Protein AF-A0A431PDL5-F1 (afdb_monomer_lite)

Foldseek 3Di:
DDPPPPPPVPQPPFDAPVPDDPQFAQAAPDDPPDDRRGGSGHGDPPPDNHRPVSVVVVVVVVVVD

Radius of gyration: 14.24 Å; chains: 1; bounding box: 47×23×34 Å

Structure (mmCIF, N/CA/C/O backbone):
data_AF-A0A431PDL5-F1
#
_entry.id   AF-A0A431PDL5-F1
#
loop_
_atom_site.group_PDB
_atom_site.id
_atom_site.type_symbol
_atom_site.label_atom_id
_atom_site.label_alt_id
_atom_site.label_comp_id
_atom_site.label_asym_id
_atom_site.label_entity_id
_atom_site.label_seq_id
_atom_site.pdbx_PDB_ins_code
_atom_site.Cartn_x
_atom_site.Cartn_y
_atom_site.Cartn_z
_atom_site.occupancy
_atom_site.B_iso_or_equiv
_atom_site.auth_seq_id
_atom_site.auth_comp_id
_atom_site.auth_asym_id
_atom_site.auth_atom_id
_atom_site.pdbx_PDB_model_num
ATOM 1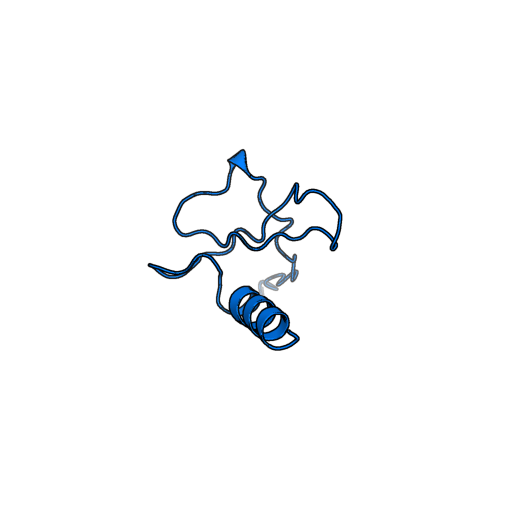 N N . MET A 1 1 ? -29.104 7.784 -25.732 1.00 43.41 1 MET A N 1
ATOM 2 C CA . MET A 1 1 ? -28.215 8.573 -24.852 1.00 43.41 1 MET A CA 1
ATOM 3 C C . MET A 1 1 ? -27.171 7.621 -24.287 1.00 43.41 1 MET A C 1
ATOM 5 O O . MET A 1 1 ? -27.488 6.855 -23.390 1.00 43.41 1 MET A O 1
ATOM 9 N N . LEU A 1 2 ? -25.983 7.560 -24.894 1.00 44.84 2 LEU A N 1
ATOM 10 C CA . LEU A 1 2 ? -24.896 6.685 -24.443 1.00 44.84 2 LEU A CA 1
ATOM 11 C C . LEU A 1 2 ? -24.180 7.378 -23.280 1.00 44.84 2 LEU A C 1
ATOM 13 O O . LEU A 1 2 ? -23.567 8.426 -23.471 1.00 44.84 2 LEU A O 1
ATOM 17 N N . ALA A 1 3 ? -24.299 6.824 -22.074 1.00 51.19 3 ALA A N 1
ATOM 18 C CA . ALA A 1 3 ? -23.525 7.268 -20.926 1.00 51.19 3 ALA A CA 1
ATOM 19 C C . ALA A 1 3 ? -22.053 6.917 -21.180 1.00 51.19 3 ALA A C 1
ATOM 21 O O . ALA A 1 3 ? -21.656 5.756 -21.109 1.00 51.19 3 ALA A O 1
ATOM 22 N N . VAL A 1 4 ? -21.249 7.923 -21.523 1.00 49.44 4 VAL A N 1
ATOM 23 C CA . VAL A 1 4 ? -19.792 7.803 -21.534 1.00 49.44 4 VAL A CA 1
ATOM 24 C C . VAL A 1 4 ? -19.371 7.646 -20.077 1.00 49.44 4 VAL A C 1
ATOM 26 O O . VAL A 1 4 ? -19.247 8.629 -19.346 1.00 49.44 4 VAL A O 1
ATOM 29 N N . SER A 1 5 ? -19.212 6.396 -19.637 1.00 44.47 5 SER A N 1
ATOM 30 C CA . SER A 1 5 ? -18.544 6.067 -18.382 1.00 44.47 5 SER A CA 1
ATOM 31 C C . SER A 1 5 ? -17.148 6.657 -18.454 1.00 44.47 5 SER A C 1
ATOM 33 O O . SER A 1 5 ? -16.256 6.125 -19.115 1.00 44.47 5 SER A O 1
ATOM 35 N N . ALA A 1 6 ? -16.980 7.808 -17.812 1.00 46.44 6 ALA A N 1
ATOM 36 C CA . ALA A 1 6 ? -15.699 8.438 -17.602 1.00 46.44 6 ALA A CA 1
ATOM 37 C C . ALA A 1 6 ? -14.859 7.495 -16.733 1.00 46.44 6 ALA A C 1
ATOM 39 O O . ALA A 1 6 ? -14.794 7.640 -15.513 1.00 46.44 6 ALA A O 1
ATOM 40 N N . HIS A 1 7 ? -14.180 6.537 -17.364 1.00 43.03 7 HIS A N 1
ATOM 41 C CA . HIS A 1 7 ? -13.011 5.874 -16.804 1.00 43.03 7 HIS A CA 1
ATOM 42 C C . HIS A 1 7 ? -11.880 6.898 -16.782 1.00 43.03 7 HIS A C 1
ATOM 44 O O . HIS A 1 7 ? -10.853 6.767 -17.444 1.00 43.03 7 HIS A O 1
ATOM 50 N N . VAL A 1 8 ? -12.078 7.964 -16.005 1.00 43.44 8 VAL A N 1
ATOM 51 C CA . VAL A 1 8 ? -10.958 8.691 -15.456 1.00 43.44 8 VAL A CA 1
ATOM 52 C C . VAL A 1 8 ? -10.207 7.635 -14.665 1.00 43.44 8 VAL A C 1
ATOM 54 O O . VAL A 1 8 ? -10.642 7.223 -13.590 1.00 43.44 8 VAL A O 1
A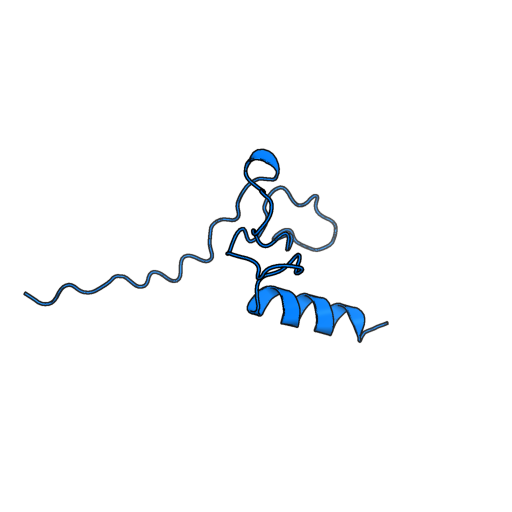TOM 57 N N . SER A 1 9 ? -9.090 7.189 -15.231 1.00 43.22 9 SER A N 1
ATOM 58 C CA . SER A 1 9 ? -8.039 6.445 -14.553 1.00 43.22 9 SER A CA 1
ATOM 59 C C . SER A 1 9 ? -7.420 7.378 -13.503 1.00 43.22 9 SER A C 1
ATOM 61 O O . SER A 1 9 ? -6.271 7.806 -13.578 1.00 43.22 9 SER A O 1
ATOM 63 N N . ARG A 1 10 ? -8.244 7.800 -12.535 1.00 47.62 10 ARG A N 1
ATOM 64 C CA . ARG A 1 10 ? -7.839 8.417 -11.283 1.00 47.62 10 ARG A CA 1
ATOM 65 C C . ARG A 1 10 ? -7.108 7.272 -10.616 1.00 47.62 10 ARG A C 1
ATOM 67 O O . ARG A 1 10 ? -7.742 6.437 -9.975 1.00 47.62 10 ARG A O 1
ATOM 74 N N . ARG A 1 11 ? -5.780 7.208 -10.784 1.00 51.19 11 ARG A N 1
ATOM 75 C CA . ARG A 1 11 ? -4.935 6.534 -9.792 1.00 51.19 11 ARG A CA 1
ATOM 76 C C . ARG A 1 11 ? -5.524 6.973 -8.454 1.00 51.19 11 ARG A C 1
ATOM 78 O O . ARG A 1 11 ? -5.639 8.192 -8.264 1.00 51.19 11 ARG A O 1
ATOM 85 N N . PRO A 1 12 ? -6.032 6.049 -7.618 1.00 53.50 12 PRO A N 1
ATOM 86 C CA . PRO A 1 12 ? -6.676 6.446 -6.381 1.00 53.50 12 PRO A CA 1
ATOM 87 C C . PRO A 1 12 ? -5.702 7.395 -5.699 1.00 53.50 12 PRO A C 1
ATOM 89 O O . PRO A 1 12 ? -4.503 7.110 -5.6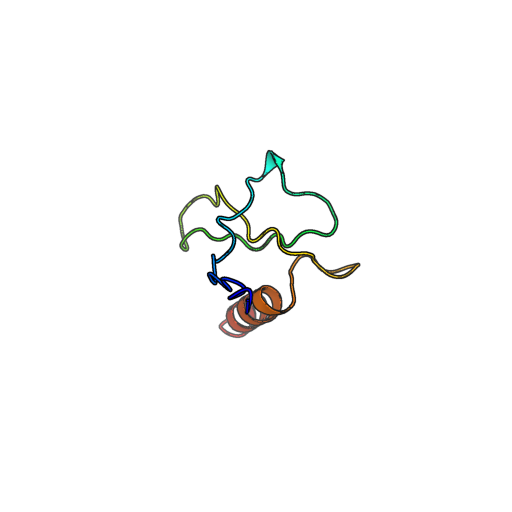58 1.00 53.50 12 PRO A O 1
ATOM 92 N N . LEU A 1 13 ? -6.194 8.546 -5.234 1.00 65.00 13 LEU A N 1
ATOM 93 C CA . LEU A 1 13 ? -5.403 9.623 -4.616 1.00 65.00 13 LEU A CA 1
ATOM 94 C C . LEU A 1 13 ? -4.619 9.166 -3.371 1.00 65.00 13 LEU A C 1
ATOM 96 O O . LEU A 1 13 ? -4.038 9.982 -2.665 1.00 65.00 13 LEU A O 1
ATOM 100 N N . GLY A 1 14 ? -4.587 7.863 -3.118 1.00 76.69 14 GLY A N 1
ATOM 101 C CA . GLY A 1 14 ? -4.121 7.202 -1.940 1.00 76.69 14 GLY A CA 1
ATOM 102 C C . GLY A 1 14 ? -5.056 7.468 -0.777 1.00 76.69 14 GLY A C 1
ATOM 103 O O . GLY A 1 14 ? -5.626 8.548 -0.630 1.00 76.69 14 GLY A O 1
ATOM 104 N N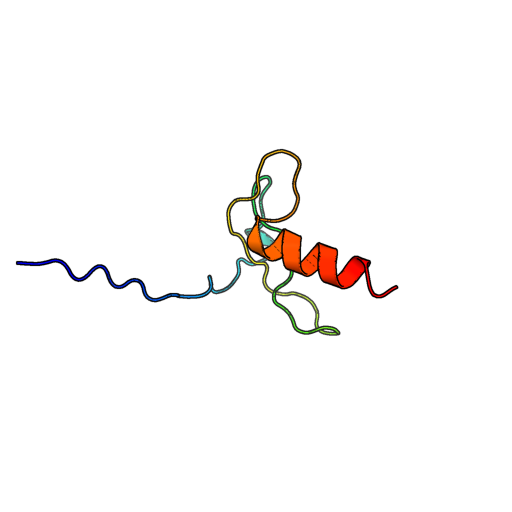 . ILE A 1 15 ? -5.198 6.477 0.084 1.00 84.50 15 ILE A N 1
ATOM 105 C CA . ILE A 1 15 ? -5.836 6.660 1.378 1.00 84.50 15 ILE A CA 1
ATOM 106 C C . ILE A 1 15 ? -4.779 7.016 2.418 1.00 84.50 15 ILE A C 1
ATOM 108 O O . ILE A 1 15 ? -3.623 6.598 2.330 1.00 84.50 15 ILE A O 1
ATOM 112 N N . SER A 1 16 ? -5.170 7.807 3.411 1.00 86.38 16 SER A N 1
ATOM 113 C CA . SER A 1 16 ? -4.300 8.108 4.549 1.00 86.38 16 SER A CA 1
ATOM 114 C C . SER A 1 16 ? -4.124 6.878 5.447 1.00 86.38 16 SER A C 1
ATOM 116 O O 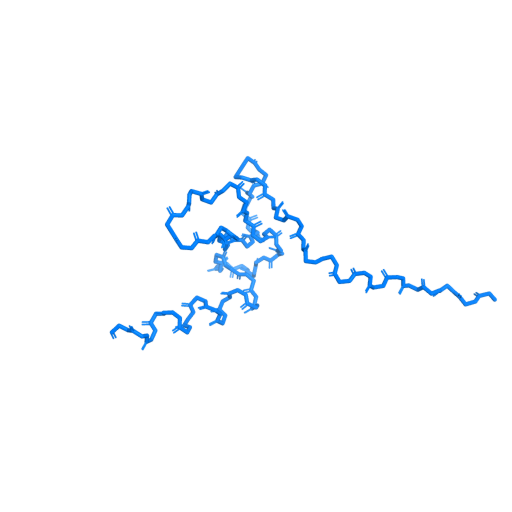. SER A 1 16 ? -4.962 5.973 5.440 1.00 86.38 16 SER A O 1
ATOM 118 N N . PHE A 1 17 ? -3.085 6.872 6.289 1.00 83.50 17 PHE A N 1
ATOM 119 C CA . PHE A 1 17 ? -2.886 5.812 7.288 1.00 83.50 17 PHE A CA 1
ATOM 120 C C . PHE A 1 17 ? -4.115 5.615 8.194 1.00 83.50 17 PHE A C 1
ATOM 122 O O . PHE A 1 17 ? -4.483 4.487 8.503 1.00 83.50 17 PHE A O 1
ATOM 129 N N . LYS A 1 18 ? -4.805 6.704 8.564 1.00 84.75 18 LYS A N 1
ATOM 130 C CA . LYS A 1 18 ? -6.012 6.659 9.411 1.00 84.75 18 LYS A CA 1
ATOM 131 C C . LYS A 1 18 ? -7.168 5.891 8.758 1.00 84.75 18 LYS A C 1
ATOM 133 O O . LYS A 1 18 ? -7.992 5.307 9.457 1.00 84.75 18 LYS A O 1
ATOM 138 N N . SER A 1 19 ? -7.223 5.884 7.429 1.00 83.69 19 SER A N 1
ATOM 139 C CA . SER A 1 19 ? -8.248 5.192 6.639 1.00 83.69 19 SER A CA 1
ATOM 140 C C . SER A 1 19 ? -7.835 3.770 6.240 1.00 83.69 19 SER A C 1
ATOM 142 O O . SER A 1 19 ? -8.653 3.026 5.705 1.00 83.69 19 SER A O 1
ATOM 144 N N . LEU A 1 20 ? -6.582 3.374 6.489 1.00 84.69 20 LEU A N 1
ATOM 145 C CA . LEU A 1 20 ? -6.033 2.079 6.101 1.00 84.69 20 LEU A CA 1
ATOM 146 C C . LEU A 1 20 ? -6.550 0.974 7.038 1.00 84.69 20 LEU A C 1
ATOM 148 O O . LEU A 1 20 ? -6.107 0.834 8.178 1.00 84.69 20 LEU A O 1
ATOM 152 N N . ARG A 1 21 ? -7.511 0.178 6.561 1.00 84.75 21 ARG A N 1
ATOM 153 C CA . ARG A 1 21 ? -8.125 -0.940 7.301 1.00 84.75 21 ARG A CA 1
ATOM 154 C C . ARG A 1 21 ? -7.572 -2.302 6.856 1.00 84.75 21 ARG A C 1
ATOM 156 O O . ARG A 1 21 ? -6.812 -2.404 5.892 1.00 84.75 21 ARG A O 1
ATOM 163 N N . LYS A 1 22 ? -7.931 -3.371 7.585 1.00 83.81 22 LYS A N 1
ATOM 164 C CA . LYS A 1 22 ? -7.689 -4.756 7.132 1.00 83.81 22 LYS A CA 1
ATOM 165 C C . LYS A 1 22 ? -8.428 -4.989 5.808 1.00 83.81 22 LYS A C 1
ATOM 167 O O . LYS A 1 22 ? -9.525 -4.478 5.636 1.00 83.81 22 LYS A O 1
ATOM 172 N N . GLY A 1 23 ? -7.812 -5.746 4.901 1.00 86.62 23 GLY A N 1
ATOM 173 C CA . GLY A 1 23 ? -8.356 -5.989 3.561 1.00 86.62 23 GLY A CA 1
ATOM 174 C C . GLY A 1 23 ? -8.071 -4.882 2.543 1.00 86.62 23 GLY A C 1
ATOM 175 O O . GLY A 1 23 ? -8.526 -4.992 1.415 1.00 86.62 23 GLY A O 1
ATOM 176 N N . LEU A 1 24 ? -7.306 -3.839 2.895 1.00 90.12 24 LEU A N 1
ATOM 177 C CA . LEU A 1 24 ? -6.872 -2.799 1.955 1.00 90.12 24 LEU A CA 1
ATOM 178 C C . LEU A 1 24 ? -5.365 -2.858 1.690 1.00 90.12 24 LEU A C 1
ATOM 180 O O . LEU A 1 24 ? -4.567 -3.224 2.556 1.00 90.12 24 LEU A O 1
ATOM 184 N N . CYS A 1 25 ? -4.986 -2.448 0.484 1.00 90.81 25 CYS A N 1
ATOM 185 C CA . CYS A 1 25 ? -3.629 -2.427 -0.023 1.00 90.81 25 CYS A CA 1
ATOM 186 C C . CYS A 1 25 ? -2.797 -1.383 0.719 1.00 90.81 25 CYS A C 1
ATOM 188 O O . CYS A 1 25 ? -3.015 -0.172 0.614 1.00 90.81 25 CYS A O 1
ATOM 190 N N . 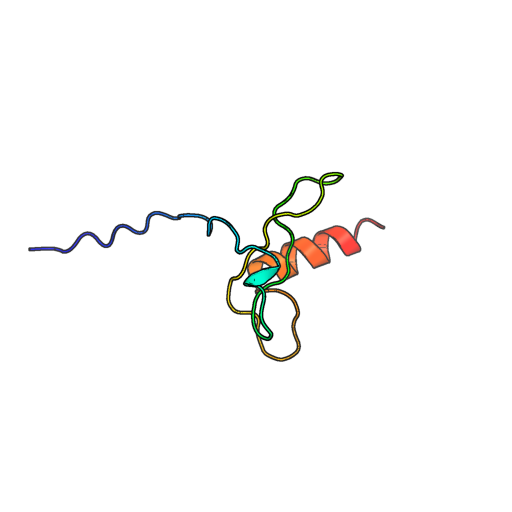LYS A 1 26 ? -1.783 -1.875 1.426 1.00 89.81 26 LYS A N 1
ATOM 191 C CA . LYS A 1 26 ? -0.865 -1.098 2.263 1.00 89.81 26 LYS A CA 1
ATOM 192 C C . LYS A 1 26 ? 0.367 -0.617 1.505 1.00 89.81 26 LYS A C 1
ATOM 194 O O . LYS A 1 26 ? 1.375 -0.289 2.123 1.00 89.81 26 LYS A O 1
ATOM 199 N N . PHE A 1 27 ? 0.332 -0.624 0.175 1.00 87.94 27 PHE A N 1
ATOM 200 C CA . PHE A 1 27 ? 1.475 -0.202 -0.621 1.00 87.94 27 PHE A CA 1
ATOM 201 C C . PHE A 1 27 ? 1.655 1.321 -0.506 1.00 87.94 27 PHE A C 1
ATOM 203 O O . PHE A 1 27 ? 0.713 2.052 -0.832 1.00 87.94 27 PHE A O 1
ATOM 210 N N . PRO A 1 28 ? 2.812 1.814 -0.029 1.00 86.81 28 PRO A N 1
ATOM 211 C CA . PRO A 1 28 ? 3.058 3.244 0.110 1.00 86.81 28 PRO A CA 1
ATOM 212 C C . PRO A 1 28 ? 3.194 3.894 -1.271 1.00 86.81 28 PRO A C 1
ATOM 214 O O . PRO A 1 28 ? 3.914 3.391 -2.131 1.00 86.81 28 PRO A O 1
ATOM 217 N N . LEU A 1 29 ? 2.511 5.020 -1.482 1.00 81.00 29 LEU A N 1
ATOM 218 C CA . LEU A 1 29 ? 2.587 5.782 -2.737 1.00 81.00 29 LEU A CA 1
ATOM 219 C C . LEU A 1 29 ? 3.653 6.888 -2.713 1.00 81.00 29 LEU A C 1
ATOM 221 O O . LEU A 1 29 ? 3.833 7.569 -3.720 1.00 81.00 29 LEU A O 1
ATOM 225 N N . ALA A 1 30 ? 4.345 7.083 -1.589 1.00 72.75 30 ALA A N 1
ATOM 226 C CA . ALA A 1 30 ? 5.445 8.038 -1.512 1.00 72.75 30 ALA A CA 1
ATOM 227 C C . ALA A 1 30 ? 6.662 7.588 -2.330 1.00 72.75 30 ALA A C 1
ATOM 229 O O . ALA A 1 30 ? 6.895 6.394 -2.552 1.00 72.75 30 ALA A O 1
ATOM 230 N N . ALA A 1 31 ? 7.445 8.576 -2.766 1.00 63.91 31 ALA A N 1
ATOM 231 C CA . ALA A 1 31 ? 8.764 8.345 -3.332 1.00 63.91 31 ALA A CA 1
ATOM 232 C C . ALA A 1 31 ? 9.698 7.717 -2.280 1.00 63.91 31 ALA A C 1
ATOM 234 O O . ALA A 1 31 ? 9.514 7.892 -1.075 1.00 63.91 31 ALA A O 1
ATOM 235 N N . MET A 1 32 ? 10.696 6.956 -2.736 1.00 53.88 32 MET A N 1
ATOM 236 C CA . MET A 1 32 ? 11.679 6.340 -1.839 1.00 53.88 32 MET A CA 1
ATOM 237 C C . MET A 1 32 ? 12.409 7.430 -1.041 1.00 53.88 32 MET A C 1
ATOM 239 O O . MET A 1 32 ? 12.994 8.323 -1.644 1.00 53.88 32 MET A O 1
ATOM 243 N N . GLY A 1 33 ? 12.380 7.344 0.291 1.00 53.12 33 GLY A N 1
ATOM 244 C CA . GLY A 1 33 ? 13.009 8.318 1.196 1.00 53.12 33 GLY A CA 1
ATOM 245 C C . GLY A 1 33 ? 12.047 9.332 1.820 1.00 53.12 33 GLY A C 1
ATOM 246 O O . GLY A 1 33 ? 12.418 9.990 2.785 1.00 53.12 33 GLY A O 1
ATOM 247 N N . GLU A 1 34 ? 10.804 9.404 1.342 1.00 55.16 34 GLU A N 1
ATOM 248 C CA . GLU A 1 34 ? 9.757 10.238 1.937 1.00 55.16 34 GLU A CA 1
ATOM 249 C C . GLU A 1 34 ? 8.842 9.410 2.846 1.00 55.16 34 GLU A C 1
ATOM 251 O O . GLU A 1 34 ? 8.544 8.239 2.580 1.00 55.16 34 GLU A O 1
ATOM 256 N N . SER A 1 35 ? 8.349 10.018 3.927 1.00 58.25 35 SER A N 1
ATOM 257 C CA . SER A 1 35 ? 7.350 9.373 4.779 1.00 58.25 35 SER A CA 1
ATOM 258 C C . SER A 1 35 ? 6.048 9.200 3.994 1.00 58.25 35 SER A C 1
ATOM 260 O O . SER A 1 35 ? 5.447 10.155 3.502 1.00 58.25 35 SER A O 1
ATOM 262 N N . ALA A 1 36 ? 5.596 7.950 3.862 1.00 65.50 36 ALA A N 1
ATOM 263 C CA . ALA A 1 36 ? 4.373 7.634 3.141 1.00 65.50 36 ALA A CA 1
ATOM 264 C C . ALA A 1 36 ? 3.141 8.174 3.872 1.00 65.50 36 ALA A C 1
ATOM 266 O O . ALA A 1 36 ? 2.568 7.523 4.742 1.00 65.50 36 ALA A O 1
ATOM 267 N N . THR A 1 37 ? 2.699 9.368 3.483 1.00 71.88 37 THR A N 1
ATOM 268 C CA . THR A 1 37 ? 1.445 9.969 3.962 1.00 71.88 37 THR A CA 1
ATOM 269 C C . THR A 1 37 ? 0.213 9.328 3.315 1.00 71.88 37 THR A C 1
ATOM 271 O O . THR A 1 37 ? -0.905 9.470 3.820 1.00 71.88 37 THR A O 1
ATOM 274 N N . ARG A 1 38 ? 0.413 8.595 2.207 1.00 82.62 38 ARG A N 1
ATOM 275 C CA . ARG A 1 38 ? -0.631 7.979 1.381 1.00 82.62 38 ARG A CA 1
ATOM 276 C C . ARG A 1 38 ? -0.286 6.551 0.956 1.00 82.62 38 ARG A C 1
ATOM 278 O O . ARG A 1 38 ? 0.848 6.247 0.585 1.00 82.62 38 ARG A O 1
ATOM 285 N N . PHE A 1 39 ? -1.307 5.700 0.956 1.00 87.56 39 PHE A N 1
ATOM 286 C CA . PHE A 1 39 ? -1.258 4.279 0.612 1.00 87.56 39 PHE A CA 1
ATOM 287 C C . PHE A 1 39 ? -2.224 3.976 -0.526 1.00 87.56 39 PHE A C 1
ATOM 289 O O . PHE A 1 39 ? -3.238 4.649 -0.643 1.00 87.56 39 PHE A O 1
ATOM 296 N N . CYS A 1 40 ? -1.952 2.952 -1.333 1.00 88.25 40 CYS A N 1
ATOM 297 C CA . CYS A 1 40 ? -2.795 2.569 -2.469 1.00 88.25 40 CYS A CA 1
ATOM 298 C C . CYS A 1 40 ? -4.283 2.454 -2.096 1.00 88.25 40 CYS A C 1
ATOM 300 O O . CYS A 1 40 ? -5.123 3.075 -2.744 1.00 88.25 40 CYS A O 1
ATOM 302 N N . GLY A 1 41 ? -4.606 1.705 -1.037 1.00 87.56 41 GLY A N 1
ATOM 303 C CA . GLY A 1 41 ? -5.970 1.610 -0.519 1.00 87.56 41 GLY A CA 1
ATOM 304 C C . GLY A 1 41 ? -6.958 0.813 -1.371 1.00 87.56 41 GLY A C 1
ATOM 305 O O . GLY A 1 41 ? -8.112 0.716 -0.977 1.00 87.56 41 GLY A O 1
ATOM 306 N N . ALA A 1 42 ? -6.528 0.228 -2.493 1.00 89.38 42 ALA A N 1
ATOM 307 C CA . ALA A 1 42 ? -7.324 -0.747 -3.240 1.00 89.38 42 ALA A CA 1
ATOM 308 C C . ALA A 1 42 ? -7.604 -1.997 -2.391 1.00 89.38 42 ALA A C 1
ATOM 310 O O . ALA A 1 42 ? -6.859 -2.273 -1.453 1.00 89.38 42 ALA A O 1
ATOM 311 N N . GLU A 1 43 ? -8.625 -2.782 -2.722 1.00 89.06 43 GLU A N 1
ATOM 312 C CA . GLU A 1 43 ? -8.873 -4.043 -2.019 1.00 89.06 43 GLU A CA 1
ATOM 313 C C . GLU A 1 43 ? -7.674 -4.992 -2.149 1.00 89.06 43 GLU A C 1
ATOM 315 O O . GLU A 1 43 ? -7.093 -5.187 -3.222 1.00 89.06 43 GLU A O 1
ATOM 320 N N . ALA A 1 44 ? -7.273 -5.555 -1.015 1.00 89.56 44 ALA A N 1
ATOM 321 C CA . ALA A 1 44 ? -6.242 -6.568 -0.923 1.00 89.56 44 ALA A CA 1
ATOM 322 C C . ALA A 1 44 ? -6.906 -7.922 -0.634 1.00 89.56 44 ALA A C 1
ATOM 324 O O . ALA A 1 44 ? -7.740 -8.010 0.273 1.00 89.56 44 ALA A O 1
ATOM 325 N N . PRO A 1 45 ? -6.536 -8.988 -1.365 1.00 88.69 45 PRO A N 1
ATOM 326 C CA . PRO A 1 45 ? -7.087 -10.313 -1.126 1.00 88.69 45 PRO A CA 1
ATOM 327 C C . PRO A 1 45 ? -6.757 -10.798 0.290 1.00 88.69 45 PRO A C 1
ATOM 329 O O . PRO A 1 45 ? -5.743 -10.410 0.880 1.00 88.69 45 PRO A O 1
ATOM 332 N N . ALA A 1 46 ? -7.608 -11.674 0.829 1.00 84.44 46 ALA A N 1
ATOM 333 C CA . ALA A 1 46 ? -7.436 -12.233 2.166 1.00 84.44 46 ALA A CA 1
ATOM 334 C C . ALA A 1 46 ? -6.029 -12.837 2.341 1.00 84.44 46 ALA A C 1
ATOM 336 O O . ALA A 1 46 ? -5.536 -13.574 1.490 1.00 84.44 46 ALA A O 1
ATOM 337 N N . GLY A 1 47 ? -5.359 -12.475 3.438 1.00 83.94 47 GLY A N 1
ATOM 338 C CA . GLY A 1 47 ? -3.984 -12.903 3.717 1.00 83.94 47 GLY A CA 1
ATOM 339 C C . GLY A 1 47 ? -2.891 -12.140 2.956 1.00 83.94 47 GLY A C 1
ATOM 340 O O . GLY A 1 47 ? -1.714 -12.428 3.158 1.00 83.94 47 GLY A O 1
ATOM 341 N N . SER A 1 48 ? -3.231 -11.151 2.121 1.00 86.62 48 SER A N 1
ATOM 342 C CA . SER A 1 48 ? -2.247 -10.302 1.441 1.00 86.62 48 SER A CA 1
ATOM 343 C C . SER A 1 48 ? -2.255 -8.861 1.957 1.00 86.62 48 SER A C 1
ATOM 345 O O . SER A 1 48 ? -3.322 -8.290 2.184 1.00 86.62 48 SER A O 1
ATOM 347 N N . PRO A 1 49 ? -1.082 -8.222 2.116 1.00 88.81 49 PRO A N 1
ATOM 348 C CA . PRO A 1 49 ? -1.003 -6.800 2.441 1.00 88.81 49 PRO A CA 1
ATOM 349 C C . PRO A 1 49 ? -1.195 -5.883 1.222 1.00 88.81 49 PRO A C 1
ATOM 351 O O . PRO A 1 49 ? -1.345 -4.675 1.410 1.00 88.81 49 PRO A O 1
ATOM 354 N N . TYR A 1 50 ? -1.164 -6.410 -0.007 1.00 90.94 50 TYR A N 1
ATOM 355 C CA . TYR A 1 50 ? -1.158 -5.620 -1.242 1.00 90.94 50 TYR A CA 1
ATOM 356 C C . TYR A 1 50 ? -2.205 -6.121 -2.244 1.00 90.94 50 TYR A C 1
ATOM 358 O O . TYR A 1 50 ? -2.491 -7.315 -2.300 1.00 90.94 50 TYR A O 1
ATOM 366 N N . CYS A 1 51 ? -2.744 -5.216 -3.065 1.00 90.06 51 CYS A N 1
ATOM 367 C CA . CYS A 1 51 ? -3.520 -5.581 -4.254 1.00 90.06 51 CYS A CA 1
ATOM 368 C C . CYS A 1 51 ? -2.617 -6.244 -5.310 1.00 90.06 51 CYS A C 1
ATOM 370 O O . CYS A 1 51 ? -1.390 -6.178 -5.203 1.00 90.06 51 CYS A O 1
ATOM 372 N N . GLN A 1 52 ? -3.209 -6.863 -6.336 1.00 87.56 52 GLN A N 1
ATOM 373 C CA . GLN A 1 52 ? -2.455 -7.594 -7.364 1.00 87.56 52 GLN A CA 1
ATOM 374 C C . GLN A 1 52 ? -1.371 -6.737 -8.041 1.00 87.56 52 GLN A C 1
ATOM 376 O O . GLN A 1 52 ? -0.223 -7.176 -8.114 1.00 87.56 52 GLN A O 1
ATOM 381 N N . ASP A 1 53 ? -1.684 -5.496 -8.422 1.00 86.19 53 ASP A N 1
ATOM 382 C CA . ASP A 1 53 ? -0.732 -4.601 -9.099 1.00 86.19 53 ASP A CA 1
ATOM 383 C C . ASP A 1 53 ? 0.455 -4.233 -8.200 1.00 86.19 53 ASP A C 1
ATOM 385 O O . ASP A 1 53 ? 1.626 -4.376 -8.556 1.00 86.19 53 ASP A O 1
ATOM 389 N N . CYS A 1 54 ? 0.167 -3.793 -6.973 1.00 87.25 54 CYS A N 1
ATOM 390 C CA . CYS A 1 54 ? 1.207 -3.406 -6.025 1.00 87.25 54 CYS A CA 1
ATOM 391 C C . CYS A 1 54 ? 2.046 -4.598 -5.556 1.00 87.25 54 CYS A C 1
ATOM 393 O O . CYS A 1 54 ? 3.215 -4.428 -5.203 1.00 87.25 54 CYS A O 1
ATOM 395 N N . ARG A 1 55 ? 1.474 -5.806 -5.574 1.00 85.75 55 ARG A N 1
ATOM 396 C CA . ARG A 1 55 ? 2.185 -7.047 -5.265 1.00 85.75 55 ARG A CA 1
ATOM 397 C C . ARG A 1 55 ? 3.292 -7.305 -6.283 1.00 85.75 55 ARG A C 1
ATOM 399 O O . ARG A 1 55 ? 4.409 -7.605 -5.874 1.00 85.75 55 ARG A O 1
ATOM 406 N N . GLN A 1 56 ? 3.027 -7.111 -7.577 1.00 83.81 56 GLN A N 1
ATOM 407 C CA . GLN A 1 56 ? 4.047 -7.243 -8.624 1.00 83.81 56 GLN A CA 1
ATOM 408 C C . GLN A 1 56 ? 5.204 -6.259 -8.406 1.00 83.81 56 GLN A C 1
ATOM 410 O O . GLN A 1 56 ? 6.366 -6.659 -8.425 1.00 83.81 56 GLN A O 1
ATOM 415 N N . ILE A 1 57 ? 4.900 -4.997 -8.090 1.00 81.50 57 ILE A N 1
ATOM 416 C CA . ILE A 1 57 ? 5.919 -3.967 -7.821 1.00 81.50 57 ILE A CA 1
ATOM 417 C C . ILE A 1 57 ? 6.767 -4.328 -6.591 1.00 81.50 57 ILE A C 1
ATOM 419 O O . ILE A 1 57 ? 7.994 -4.198 -6.614 1.00 81.50 57 ILE A O 1
ATOM 423 N N . ALA A 1 58 ? 6.125 -4.790 -5.515 1.00 77.56 58 ALA A N 1
ATOM 424 C CA . ALA A 1 58 ? 6.812 -5.207 -4.296 1.00 77.56 58 ALA A CA 1
ATOM 425 C C . ALA A 1 58 ? 7.734 -6.416 -4.536 1.00 77.56 58 ALA A C 1
ATOM 427 O O . ALA A 1 58 ? 8.870 -6.415 -4.063 1.00 77.56 58 ALA A O 1
ATOM 428 N N . HIS A 1 59 ? 7.289 -7.411 -5.311 1.00 69.75 59 HIS A N 1
ATOM 429 C CA . HIS A 1 59 ? 8.111 -8.576 -5.649 1.00 69.75 59 HIS A CA 1
ATOM 430 C C . HIS A 1 59 ? 9.308 -8.215 -6.534 1.00 69.75 59 HIS A C 1
ATOM 432 O O . HIS A 1 59 ? 10.411 -8.673 -6.248 1.00 69.75 59 HIS A O 1
ATOM 438 N N . ILE A 1 60 ? 9.131 -7.335 -7.527 1.00 61.06 60 ILE A N 1
ATOM 439 C CA . ILE A 1 60 ? 10.227 -6.866 -8.397 1.00 61.06 60 ILE A CA 1
ATOM 440 C C . ILE A 1 60 ? 11.313 -6.138 -7.588 1.00 61.06 60 ILE A C 1
ATOM 442 O O . ILE A 1 60 ? 12.503 -6.261 -7.884 1.00 61.06 60 ILE A O 1
ATOM 446 N N . ARG A 1 61 ? 10.928 -5.380 -6.552 1.00 56.53 61 ARG A N 1
ATOM 447 C CA . ARG A 1 61 ? 11.892 -4.720 -5.654 1.00 56.53 61 ARG A CA 1
ATOM 448 C C . ARG A 1 61 ? 12.655 -5.711 -4.776 1.00 56.53 61 ARG A C 1
ATOM 450 O O . ARG A 1 61 ? 13.820 -5.462 -4.492 1.00 56.53 61 ARG A O 1
ATOM 457 N N . ASN A 1 62 ? 12.035 -6.820 -4.376 1.00 54.22 62 ASN A N 1
ATOM 458 C CA . ASN A 1 62 ? 12.678 -7.821 -3.522 1.00 54.22 62 ASN A CA 1
ATOM 459 C C . ASN A 1 62 ? 13.713 -8.679 -4.273 1.00 54.22 62 ASN A C 1
ATOM 461 O O . ASN A 1 62 ? 14.651 -9.172 -3.665 1.00 54.22 62 ASN A O 1
ATOM 465 N N . THR A 1 63 ? 13.574 -8.834 -5.592 1.00 50.41 63 THR A N 1
ATOM 466 C CA . THR A 1 63 ? 14.508 -9.611 -6.428 1.00 50.41 63 THR A CA 1
ATOM 467 C C . THR A 1 63 ? 15.753 -8.841 -6.878 1.00 50.41 63 THR A C 1
ATOM 469 O O . THR A 1 63 ? 16.612 -9.420 -7.530 1.00 50.41 63 THR A O 1
ATOM 472 N N . ARG A 1 64 ? 15.871 -7.539 -6.573 1.00 49.31 64 ARG A N 1
ATOM 473 C CA . ARG A 1 64 ? 17.084 -6.736 -6.840 1.00 49.31 64 ARG A CA 1
ATOM 474 C C . ARG A 1 64 ? 17.978 -6.602 -5.599 1.00 49.31 64 ARG A C 1
ATOM 476 O O . ARG A 1 64 ? 18.520 -5.523 -5.357 1.00 49.31 64 ARG A O 1
ATOM 483 N N . ARG A 1 65 ? 18.071 -7.650 -4.784 1.00 45.94 65 ARG A N 1
ATOM 484 C CA . ARG A 1 65 ? 18.950 -7.696 -3.614 1.00 45.94 65 ARG A CA 1
ATOM 485 C C . ARG A 1 65 ? 19.879 -8.889 -3.705 1.00 45.94 65 ARG A C 1
ATOM 487 O O . ARG A 1 65 ? 19.395 -9.943 -4.167 1.00 45.94 65 ARG A O 1
#

Secondary structure (DSSP, 8-state):
--------------B-GGG--TTB---B-SPTTS----B---B--TT-SS-HHHHHHHHHHHT--

pLDDT: mean 72.18, std 17.14, range [43.03, 90.94]

Sequence (65 aa):
MLAVSAHVSRRPLGISFKSLRKGLCKFPLAAMGESATRFCGAEAPAGSPYCQDCRQIAHIRNTRR